Protein AF-A0A6A5GHT1-F1 (afdb_monomer_lite)

Sequence (134 aa):
MAKDISWFAWMVNILMEAKCEMVDTLFMYYLIIYMTQQLFLFIAMALQLIIKKLPGSYSEYAIATHTKYIGAVKLVLGIIGVICFLNNLINAVTLTVFLGIDIFLVPVVIQVTEIRADPNVIKPVKFQKTPEKS

Structure (mmCIF, N/CA/C/O backbone):
data_AF-A0A6A5GHT1-F1
#
_entry.id   AF-A0A6A5GHT1-F1
#
loop_
_atom_site.group_PDB
_atom_site.id
_atom_site.type_symbol
_atom_site.label_atom_id
_atom_site.label_alt_id
_atom_site.label_comp_id
_atom_site.label_asym_id
_atom_site.label_entity_id
_atom_site.label_seq_id
_atom_site.pdbx_PDB_ins_code
_atom_site.Cartn_x
_atom_site.Cartn_y
_atom_site.Cartn_z
_atom_site.occupancy
_atom_site.B_iso_or_equiv
_atom_site.auth_seq_id
_atom_site.auth_comp_id
_atom_site.auth_asym_id
_atom_site.auth_atom_id
_atom_site.pdbx_PDB_model_num
ATOM 1 N N . MET A 1 1 ? 23.756 0.568 -46.667 1.00 59.94 1 MET A N 1
ATOM 2 C CA . MET A 1 1 ? 22.784 -0.445 -46.197 1.00 59.94 1 MET A CA 1
ATOM 3 C C . MET A 1 1 ? 23.078 -0.937 -44.781 1.00 59.94 1 MET A C 1
ATOM 5 O O . MET A 1 1 ? 22.343 -0.542 -43.892 1.00 59.94 1 MET A O 1
ATOM 9 N N . ALA A 1 2 ? 24.131 -1.722 -44.505 1.00 68.00 2 ALA A N 1
ATOM 10 C CA . ALA A 1 2 ? 24.384 -2.227 -43.138 1.00 68.00 2 ALA A CA 1
ATOM 11 C C . ALA A 1 2 ? 24.648 -1.117 -42.093 1.00 68.00 2 ALA A C 1
ATOM 13 O O . ALA A 1 2 ? 24.155 -1.180 -40.970 1.00 68.00 2 ALA A O 1
ATOM 14 N N . LYS A 1 3 ? 25.374 -0.062 -42.488 1.00 73.19 3 LYS A N 1
ATOM 15 C CA . LYS A 1 3 ? 25.660 1.107 -41.640 1.00 73.19 3 LYS A CA 1
ATOM 16 C C . LYS A 1 3 ? 24.397 1.908 -41.286 1.00 73.19 3 LYS A C 1
ATOM 18 O O . LYS A 1 3 ? 24.260 2.356 -40.154 1.00 73.19 3 LYS A O 1
ATOM 23 N N . ASP A 1 4 ? 23.462 2.025 -42.226 1.00 72.31 4 ASP A N 1
ATOM 24 C CA . ASP A 1 4 ? 22.207 2.770 -42.044 1.00 72.31 4 ASP A CA 1
ATOM 25 C C . ASP A 1 4 ? 21.233 2.011 -41.130 1.00 72.31 4 ASP A C 1
ATOM 27 O O . ASP A 1 4 ? 20.607 2.599 -40.251 1.00 72.31 4 ASP A O 1
ATOM 31 N N . ILE A 1 5 ? 21.179 0.681 -41.271 1.00 78.94 5 ILE A N 1
ATOM 32 C CA . ILE A 1 5 ? 20.404 -0.211 -40.395 1.00 78.94 5 ILE A CA 1
ATOM 33 C C . ILE A 1 5 ? 20.958 -0.180 -38.964 1.00 78.94 5 ILE A C 1
ATOM 35 O O . ILE A 1 5 ? 20.190 -0.111 -38.007 1.00 78.94 5 ILE A O 1
ATOM 39 N N . SER A 1 6 ? 22.286 -0.169 -38.807 1.00 79.25 6 SER A N 1
ATOM 40 C CA . SER A 1 6 ? 22.930 -0.073 -37.492 1.00 79.25 6 SER A CA 1
ATOM 41 C C . SER A 1 6 ? 22.643 1.258 -36.794 1.00 79.25 6 SER A C 1
ATOM 43 O O . SER A 1 6 ? 22.442 1.276 -35.582 1.00 79.25 6 SER A O 1
ATOM 45 N N . TRP A 1 7 ? 22.608 2.367 -37.538 1.00 78.75 7 TRP A N 1
ATOM 46 C CA . TRP A 1 7 ? 22.284 3.682 -36.982 1.00 78.75 7 TRP A CA 1
ATOM 47 C C . TRP A 1 7 ? 20.821 3.765 -36.540 1.00 78.75 7 TRP A C 1
ATOM 49 O O . TRP A 1 7 ? 20.519 4.256 -35.454 1.00 78.75 7 TRP A O 1
ATOM 59 N N . PHE A 1 8 ? 19.914 3.218 -37.351 1.00 76.12 8 PHE A N 1
ATOM 60 C CA . PHE A 1 8 ? 18.498 3.147 -37.011 1.00 76.12 8 PHE A CA 1
ATOM 61 C C . PHE A 1 8 ? 18.251 2.284 -35.765 1.00 76.12 8 PHE A C 1
ATOM 63 O O . PHE A 1 8 ? 17.523 2.699 -34.867 1.00 76.12 8 PHE A O 1
ATOM 70 N N . ALA A 1 9 ? 18.911 1.126 -35.660 1.00 78.62 9 ALA A N 1
ATOM 71 C CA . ALA A 1 9 ? 18.834 0.273 -34.476 1.00 78.62 9 ALA A CA 1
ATOM 72 C C . ALA A 1 9 ? 19.340 0.986 -33.209 1.00 78.62 9 ALA A C 1
ATOM 74 O O . ALA A 1 9 ? 18.706 0.894 -32.161 1.00 78.62 9 ALA A O 1
ATOM 75 N N . TRP A 1 10 ? 20.435 1.746 -33.311 1.00 85.00 10 TRP A N 1
ATOM 76 C CA . TRP A 1 10 ? 20.978 2.517 -32.190 1.00 85.00 10 TRP A CA 1
ATOM 77 C C . TRP A 1 10 ? 20.023 3.631 -31.734 1.00 85.00 10 TRP A C 1
ATOM 79 O O . TRP A 1 10 ? 19.758 3.769 -30.543 1.00 85.00 10 TRP A O 1
ATOM 89 N N . MET A 1 11 ? 19.418 4.358 -32.679 1.00 73.50 11 MET A N 1
ATOM 90 C CA . MET A 1 11 ? 18.406 5.383 -32.391 1.00 73.50 11 MET A CA 1
ATOM 91 C C . MET A 1 11 ? 17.152 4.806 -31.720 1.00 73.50 11 MET A C 1
ATOM 93 O O . MET A 1 11 ? 16.616 5.407 -30.790 1.00 73.50 11 MET A O 1
ATOM 97 N N . VAL A 1 12 ? 16.685 3.634 -32.166 1.00 76.75 12 VAL A N 1
ATOM 98 C CA . VAL A 1 12 ? 15.553 2.935 -31.536 1.00 76.75 12 VAL A CA 1
ATOM 99 C C . VAL A 1 12 ? 15.912 2.482 -30.123 1.00 76.75 12 VAL A C 1
ATOM 101 O O . VAL A 1 12 ? 15.086 2.625 -29.225 1.00 76.75 12 VAL A O 1
ATOM 104 N N . ASN A 1 13 ? 17.134 1.988 -29.909 1.00 79.19 13 ASN A N 1
ATOM 105 C CA . ASN A 1 13 ? 17.588 1.566 -28.588 1.00 79.19 13 ASN A CA 1
ATOM 106 C C . ASN A 1 13 ? 17.625 2.743 -27.602 1.00 79.19 13 ASN A C 1
ATOM 108 O O . ASN A 1 13 ? 17.055 2.631 -26.526 1.00 79.19 13 ASN A O 1
ATOM 112 N N . ILE A 1 14 ? 18.166 3.898 -28.010 1.00 75.12 14 ILE A N 1
ATOM 113 C CA . ILE A 1 14 ? 18.170 5.125 -27.190 1.00 75.12 14 ILE A CA 1
ATOM 114 C C . ILE A 1 14 ? 16.750 5.588 -26.869 1.00 75.12 14 ILE A C 1
ATOM 116 O O . ILE A 1 14 ? 16.460 5.981 -25.742 1.00 75.12 14 ILE A O 1
ATOM 120 N N . LEU A 1 15 ? 15.843 5.546 -27.850 1.00 71.75 15 LEU A N 1
ATOM 121 C CA . LEU A 1 15 ? 14.455 5.948 -27.630 1.00 71.75 15 LEU A CA 1
ATOM 122 C C . LEU A 1 15 ? 13.734 5.002 -26.660 1.00 71.75 15 LEU A C 1
ATOM 124 O O . LEU A 1 15 ? 12.913 5.456 -25.864 1.00 71.75 15 LEU A O 1
ATOM 128 N N . MET A 1 16 ? 14.011 3.699 -26.738 1.00 69.81 16 MET A N 1
ATOM 129 C CA . MET A 1 16 ? 13.462 2.711 -25.809 1.00 69.81 16 MET A CA 1
ATOM 130 C C . MET A 1 16 ? 14.053 2.866 -24.409 1.00 69.81 16 MET A C 1
ATOM 132 O O . MET A 1 16 ? 13.297 2.856 -23.445 1.00 69.81 16 MET A O 1
ATOM 136 N N . GLU A 1 17 ? 15.361 3.081 -24.301 1.00 73.56 17 GLU A N 1
ATOM 137 C CA . GLU A 1 17 ? 16.070 3.300 -23.039 1.00 73.56 17 GLU A CA 1
ATOM 138 C C . GLU A 1 17 ? 15.552 4.562 -22.333 1.00 73.56 17 GLU A C 1
ATOM 140 O O . GLU A 1 17 ? 15.112 4.483 -21.191 1.00 73.56 17 GLU A O 1
ATOM 145 N N . ALA A 1 18 ? 15.414 5.681 -23.053 1.00 66.94 18 ALA A N 1
ATOM 146 C CA . ALA A 1 18 ? 14.848 6.921 -22.514 1.00 66.94 18 ALA A CA 1
ATOM 147 C C . ALA A 1 18 ? 13.374 6.781 -22.078 1.00 66.94 18 ALA A C 1
ATOM 149 O O . ALA A 1 18 ? 12.945 7.373 -21.084 1.00 66.94 18 ALA A O 1
ATOM 150 N N . LYS A 1 19 ? 12.568 5.996 -22.809 1.00 68.19 19 LYS A N 1
ATOM 151 C CA . LYS A 1 19 ? 11.184 5.695 -22.404 1.00 68.19 19 LYS A CA 1
ATOM 152 C C . LYS A 1 19 ? 11.140 4.809 -21.163 1.00 68.19 19 LYS A C 1
ATOM 154 O O . LYS A 1 19 ? 10.312 5.062 -20.292 1.00 68.19 19 LYS A O 1
ATOM 159 N N . CYS A 1 20 ? 12.012 3.806 -21.079 1.00 69.19 20 CYS A N 1
ATOM 160 C CA . CYS A 1 20 ? 12.160 2.966 -19.894 1.00 69.19 20 CYS A CA 1
ATOM 161 C C . CYS A 1 20 ? 12.559 3.803 -18.678 1.00 69.19 20 CYS A C 1
ATOM 163 O O . CYS A 1 20 ? 11.882 3.719 -17.661 1.00 69.19 20 CYS A O 1
ATOM 165 N N . GLU A 1 21 ? 13.545 4.692 -18.805 1.00 73.56 21 GLU A N 1
ATOM 166 C CA . GLU A 1 21 ? 13.959 5.585 -17.718 1.00 73.56 21 GLU A CA 1
ATOM 167 C C . GLU A 1 21 ? 12.824 6.502 -17.242 1.00 73.56 21 GLU A C 1
ATOM 169 O O . GLU A 1 21 ? 12.636 6.684 -16.037 1.00 73.56 21 GLU A O 1
ATOM 174 N N . MET A 1 22 ? 12.019 7.061 -18.156 1.00 73.19 22 MET A N 1
ATOM 175 C CA . MET A 1 22 ? 10.845 7.856 -17.772 1.00 73.19 22 MET A CA 1
ATOM 176 C C . MET A 1 22 ? 9.796 7.024 -17.028 1.00 73.19 22 MET A C 1
ATOM 178 O O . MET A 1 22 ? 9.229 7.498 -16.042 1.00 73.19 22 MET A O 1
ATOM 182 N N . VAL A 1 23 ? 9.524 5.800 -17.489 1.00 75.38 23 VAL A N 1
ATOM 183 C CA . VAL A 1 23 ? 8.567 4.889 -16.843 1.00 75.38 23 VAL A CA 1
ATOM 184 C C . VAL A 1 23 ? 9.067 4.480 -15.460 1.00 75.38 23 VAL A C 1
ATOM 186 O O . VAL A 1 23 ? 8.297 4.549 -14.503 1.00 75.38 23 VAL A O 1
ATOM 189 N N . ASP A 1 24 ? 10.348 4.147 -15.330 1.00 74.94 24 ASP A N 1
ATOM 190 C CA . ASP A 1 24 ? 10.972 3.806 -14.052 1.00 74.94 24 ASP A CA 1
ATOM 191 C C . ASP A 1 24 ? 10.950 4.995 -13.091 1.00 74.94 24 ASP A C 1
ATOM 193 O O . ASP A 1 24 ? 10.611 4.851 -11.918 1.00 74.94 24 ASP A O 1
ATOM 197 N N . THR A 1 25 ? 11.209 6.203 -13.592 1.00 77.06 25 THR A N 1
ATOM 198 C CA . THR A 1 25 ? 11.127 7.431 -12.793 1.00 77.06 25 THR A CA 1
ATOM 199 C C . THR A 1 25 ? 9.706 7.667 -12.275 1.00 77.06 25 THR A C 1
ATOM 201 O O . THR A 1 25 ? 9.509 7.924 -11.086 1.00 77.06 25 THR A O 1
ATOM 204 N N . LEU A 1 26 ? 8.691 7.539 -13.137 1.00 77.31 26 LEU A N 1
ATOM 205 C CA . LEU A 1 26 ? 7.283 7.649 -12.741 1.00 77.31 26 LEU A CA 1
ATOM 206 C C . LEU A 1 26 ? 6.889 6.571 -11.724 1.00 77.31 26 LEU A C 1
ATOM 208 O O . LEU A 1 26 ? 6.186 6.864 -10.755 1.00 77.31 26 LEU A O 1
ATOM 212 N N . PHE A 1 27 ? 7.366 5.343 -11.918 1.00 74.88 27 PHE A N 1
ATOM 213 C CA . PHE A 1 27 ? 7.135 4.234 -11.002 1.00 74.88 27 PHE A CA 1
ATOM 214 C C . PHE A 1 27 ? 7.759 4.494 -9.624 1.00 74.88 27 PHE A C 1
ATOM 216 O O . PHE A 1 27 ? 7.105 4.284 -8.602 1.00 74.88 27 PHE A O 1
ATOM 223 N N . MET A 1 28 ? 8.975 5.043 -9.576 1.00 75.62 28 MET A N 1
ATOM 224 C CA . MET A 1 28 ? 9.638 5.432 -8.329 1.00 75.62 28 MET A CA 1
ATOM 225 C C . MET A 1 28 ? 8.878 6.543 -7.595 1.00 75.62 28 MET A C 1
ATOM 227 O O . MET A 1 28 ? 8.667 6.439 -6.387 1.00 75.62 28 MET A O 1
ATOM 231 N N . TYR A 1 29 ? 8.394 7.570 -8.303 1.00 80.25 29 TYR A N 1
ATOM 232 C CA . TYR A 1 29 ? 7.544 8.600 -7.693 1.00 80.25 29 TYR A CA 1
ATOM 233 C C . TYR A 1 29 ? 6.252 8.017 -7.121 1.00 80.25 29 TYR A C 1
ATOM 235 O O . TYR A 1 29 ? 5.875 8.344 -5.993 1.00 80.25 29 TYR A O 1
ATOM 243 N N . TYR A 1 30 ? 5.592 7.131 -7.870 1.00 79.56 30 TYR A N 1
ATOM 244 C CA . TYR A 1 30 ? 4.392 6.446 -7.402 1.00 79.56 30 TYR A CA 1
ATOM 245 C C . TYR A 1 30 ? 4.668 5.636 -6.130 1.00 79.56 30 TYR A C 1
ATOM 247 O O . TYR A 1 30 ? 3.930 5.768 -5.155 1.00 79.56 30 TYR A O 1
ATOM 255 N N . LEU A 1 31 ? 5.761 4.866 -6.100 1.00 77.88 31 LEU A N 1
ATOM 256 C CA . LEU A 1 31 ? 6.173 4.106 -4.921 1.00 77.88 31 LEU A CA 1
ATOM 257 C C . LEU A 1 31 ? 6.429 5.006 -3.710 1.00 77.88 31 LEU A C 1
ATOM 259 O O . LEU A 1 31 ? 5.973 4.690 -2.615 1.00 77.88 31 LEU A O 1
ATOM 263 N N . ILE A 1 32 ? 7.110 6.141 -3.881 1.00 79.88 32 ILE A N 1
ATOM 264 C CA . ILE A 1 32 ? 7.371 7.083 -2.781 1.00 79.88 32 ILE A CA 1
ATOM 265 C C . ILE A 1 32 ? 6.058 7.637 -2.214 1.00 79.88 32 ILE A C 1
ATOM 267 O O . ILE A 1 32 ? 5.861 7.647 -0.994 1.00 79.88 32 ILE A O 1
ATOM 271 N N . ILE A 1 33 ? 5.143 8.073 -3.085 1.00 84.62 33 ILE A N 1
ATOM 272 C CA . ILE A 1 33 ? 3.825 8.583 -2.681 1.00 84.62 33 ILE A CA 1
ATOM 273 C C . ILE A 1 33 ? 3.046 7.495 -1.939 1.00 84.62 33 ILE A C 1
ATOM 275 O O . ILE A 1 33 ? 2.523 7.745 -0.852 1.00 84.62 33 ILE A O 1
ATOM 279 N N . TYR A 1 34 ? 3.017 6.285 -2.491 1.00 82.19 34 TYR A N 1
ATOM 280 C CA . TYR A 1 34 ? 2.356 5.129 -1.903 1.00 82.19 34 TYR A CA 1
ATOM 281 C C . TYR A 1 34 ? 2.898 4.811 -0.498 1.00 82.19 34 TYR A C 1
ATOM 283 O O . TYR A 1 34 ? 2.130 4.748 0.464 1.00 82.19 34 TYR A O 1
ATOM 291 N N . MET A 1 35 ? 4.222 4.714 -0.340 1.00 79.19 35 MET A N 1
ATOM 292 C CA . MET A 1 35 ? 4.861 4.449 0.956 1.00 79.19 35 MET A CA 1
ATOM 293 C C . MET A 1 35 ? 4.560 5.555 1.978 1.00 79.19 35 MET A C 1
ATOM 295 O O . MET A 1 35 ? 4.291 5.272 3.146 1.00 79.19 35 MET A O 1
ATOM 299 N N . THR A 1 36 ? 4.536 6.815 1.537 1.00 83.44 36 THR A N 1
ATOM 300 C CA . THR A 1 36 ? 4.201 7.965 2.393 1.00 83.44 36 THR A CA 1
ATOM 301 C C . THR A 1 36 ? 2.748 7.910 2.870 1.00 83.44 36 THR A C 1
ATOM 303 O O . THR A 1 36 ? 2.468 8.121 4.052 1.00 83.44 36 THR A O 1
ATOM 306 N N . GLN A 1 37 ? 1.812 7.579 1.976 1.00 84.19 37 GLN A N 1
ATOM 307 C CA . GLN A 1 37 ? 0.399 7.409 2.326 1.00 84.19 37 GLN A CA 1
ATOM 308 C C . GLN A 1 37 ? 0.197 6.251 3.306 1.00 84.19 37 GLN A C 1
ATOM 310 O O . GLN A 1 37 ? -0.573 6.370 4.262 1.00 84.19 37 GLN A O 1
ATOM 315 N N . GLN A 1 38 ? 0.915 5.147 3.105 1.00 82.25 38 GLN A N 1
ATOM 316 C CA . GLN A 1 38 ? 0.827 3.982 3.974 1.00 82.25 38 GLN A CA 1
ATOM 317 C C . GLN A 1 38 ? 1.373 4.279 5.380 1.00 82.25 38 GLN A C 1
ATOM 319 O O . GLN A 1 38 ? 0.751 3.895 6.371 1.00 82.25 38 GLN A O 1
ATOM 324 N N . LEU A 1 39 ? 2.455 5.058 5.485 1.00 83.81 39 LEU A N 1
ATOM 325 C CA . LEU A 1 39 ? 2.962 5.556 6.765 1.00 83.81 39 LEU A CA 1
ATOM 326 C C . LEU A 1 39 ? 1.921 6.421 7.493 1.00 83.81 39 LEU A C 1
ATOM 328 O O . LEU A 1 39 ? 1.666 6.208 8.679 1.00 83.81 39 LEU A O 1
ATOM 332 N N . PHE A 1 40 ? 1.284 7.365 6.792 1.00 86.00 40 PHE A N 1
ATOM 333 C CA . PHE A 1 40 ? 0.262 8.233 7.385 1.00 86.00 40 PHE A CA 1
ATOM 334 C C . PHE A 1 40 ? -0.935 7.434 7.916 1.00 86.00 40 PHE A C 1
ATOM 336 O O . PHE A 1 40 ? -1.455 7.721 8.995 1.00 86.00 40 PHE A O 1
ATOM 343 N N . LEU A 1 41 ? -1.335 6.384 7.198 1.00 86.00 41 LEU A N 1
ATOM 344 C CA . LEU A 1 41 ? -2.415 5.492 7.606 1.00 86.00 41 LEU A CA 1
ATOM 345 C C . LEU A 1 41 ? -2.082 4.739 8.903 1.00 86.00 41 LEU A C 1
ATOM 347 O O . LEU A 1 41 ? -2.932 4.649 9.790 1.00 86.00 41 LEU A O 1
ATOM 351 N N . PHE A 1 42 ? -0.850 4.252 9.061 1.00 85.69 42 PHE A N 1
ATOM 352 C CA . PHE A 1 42 ? -0.421 3.603 10.304 1.00 85.69 42 PHE A CA 1
ATOM 353 C C . PHE A 1 42 ? -0.316 4.580 11.475 1.00 85.69 42 PHE A C 1
ATOM 355 O O . PHE A 1 42 ? -0.703 4.236 12.592 1.00 85.69 42 PHE A O 1
ATOM 362 N N . ILE A 1 43 ? 0.127 5.815 11.225 1.00 85.38 43 ILE A N 1
ATOM 363 C CA . ILE A 1 43 ? 0.109 6.879 12.236 1.00 85.38 43 ILE A CA 1
ATOM 364 C C . ILE A 1 43 ? -1.335 7.156 12.676 1.00 85.38 43 ILE A C 1
ATOM 366 O O . ILE A 1 43 ? -1.619 7.173 13.873 1.00 85.38 43 ILE A O 1
ATOM 370 N N . ALA A 1 44 ? -2.269 7.303 11.731 1.00 84.38 44 ALA A N 1
ATOM 371 C CA . ALA A 1 44 ? -3.684 7.511 12.031 1.00 84.38 44 ALA A CA 1
ATOM 372 C C . ALA A 1 44 ? -4.277 6.344 12.836 1.00 84.38 44 ALA A C 1
ATOM 374 O O . ALA A 1 44 ? -4.974 6.562 13.828 1.00 84.38 44 ALA A O 1
ATOM 375 N N . MET A 1 45 ? -3.951 5.106 12.463 1.00 85.38 45 MET A N 1
ATOM 376 C CA . MET A 1 45 ? -4.355 3.906 13.192 1.00 85.38 45 MET A CA 1
ATOM 377 C C . MET A 1 45 ? -3.826 3.906 14.636 1.00 85.38 45 MET A C 1
ATOM 379 O O . MET A 1 45 ? -4.592 3.658 15.567 1.00 85.38 45 MET A O 1
ATOM 383 N N . ALA A 1 46 ? -2.544 4.222 14.842 1.00 81.75 46 ALA A N 1
ATOM 384 C CA . ALA A 1 46 ? -1.935 4.297 16.168 1.00 81.75 46 ALA A CA 1
ATOM 385 C C . ALA A 1 46 ? -2.583 5.392 17.032 1.00 81.75 46 ALA A C 1
ATOM 387 O O . ALA A 1 46 ? -2.946 5.146 18.183 1.00 81.75 46 ALA A O 1
ATOM 388 N N . LEU A 1 47 ? -2.820 6.577 16.461 1.00 82.06 47 LEU A N 1
ATOM 389 C CA . LEU A 1 47 ? -3.515 7.675 17.138 1.00 82.06 47 LEU A CA 1
ATOM 390 C C . LEU A 1 47 ? -4.939 7.279 17.558 1.00 82.06 47 LEU A C 1
AT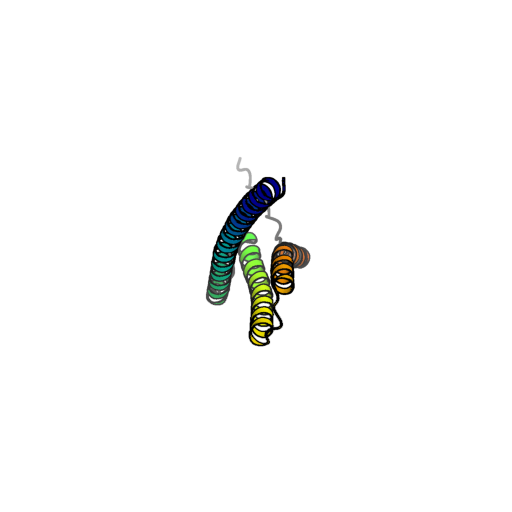OM 392 O O . LEU A 1 47 ? -5.355 7.555 18.683 1.00 82.06 47 LEU A O 1
ATOM 396 N N . GLN A 1 48 ? -5.673 6.566 16.702 1.00 80.75 48 GLN A N 1
ATOM 397 C CA . GLN A 1 48 ? -7.014 6.063 17.015 1.00 80.75 48 GLN A CA 1
ATOM 398 C C . GLN A 1 48 ? -7.036 4.913 18.042 1.00 80.75 48 GLN A C 1
ATOM 400 O O . GLN A 1 48 ? -8.091 4.614 18.610 1.00 80.75 48 GLN A O 1
ATOM 405 N N . LEU A 1 49 ? -5.913 4.228 18.282 1.00 73.56 49 LEU A N 1
ATOM 406 C CA . LEU A 1 49 ? -5.776 3.275 19.393 1.00 73.56 49 LEU A CA 1
ATOM 407 C C . LEU A 1 49 ? -5.544 3.996 20.727 1.00 73.5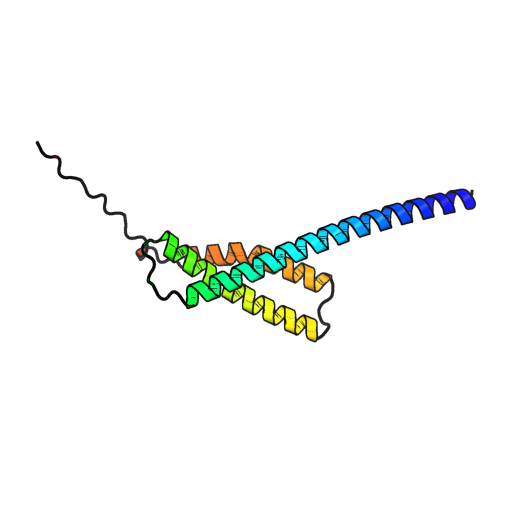6 49 LEU A C 1
ATOM 409 O O . LEU A 1 49 ? -6.037 3.543 21.760 1.00 73.56 49 LEU A O 1
ATOM 413 N N . ILE A 1 50 ? -4.837 5.127 20.698 1.00 75.56 50 ILE A N 1
ATOM 414 C CA . ILE A 1 50 ? -4.540 5.950 21.878 1.00 75.56 50 ILE A CA 1
ATOM 415 C C . ILE A 1 50 ? -5.788 6.721 22.333 1.00 75.56 50 ILE A C 1
ATOM 417 O O . ILE A 1 50 ? -6.085 6.792 23.528 1.00 75.56 50 ILE A O 1
ATOM 421 N N . ILE A 1 51 ? -6.561 7.267 21.392 1.00 69.69 51 ILE A N 1
ATOM 422 C CA . ILE A 1 51 ? -7.796 7.995 21.692 1.00 69.69 51 ILE A CA 1
ATOM 423 C C . ILE A 1 51 ? -8.910 6.980 22.009 1.00 69.69 51 ILE A C 1
ATOM 425 O O . ILE A 1 51 ? -9.641 6.527 21.136 1.00 69.69 51 ILE A O 1
ATOM 429 N N . LYS A 1 52 ? -9.069 6.630 23.293 1.00 58.31 52 LYS A N 1
ATOM 430 C CA . LYS A 1 52 ? -10.157 5.764 23.805 1.00 58.31 52 LYS A CA 1
ATOM 431 C C . LYS A 1 52 ? -11.537 6.443 23.855 1.00 58.31 52 LYS A C 1
ATOM 433 O O . LYS A 1 52 ? -12.488 5.863 24.376 1.00 58.31 52 LYS A O 1
ATOM 438 N N . LYS A 1 53 ? -11.656 7.689 23.388 1.00 57.22 53 LYS A N 1
ATOM 439 C CA . LYS A 1 53 ? -12.891 8.472 23.506 1.00 57.22 53 LYS A CA 1
ATOM 440 C C . LYS A 1 53 ? -13.939 7.930 22.530 1.00 57.22 53 LYS A C 1
ATOM 442 O O . LYS A 1 53 ? -13.657 7.796 21.343 1.00 57.22 53 LYS A O 1
ATOM 447 N N . LEU A 1 54 ? -15.129 7.609 23.043 1.00 56.16 54 LEU A N 1
ATOM 448 C CA . LEU A 1 54 ? -16.238 7.125 22.223 1.00 56.16 54 LEU A CA 1
ATOM 449 C C . LEU A 1 54 ? -16.678 8.259 21.268 1.00 56.16 54 LEU A C 1
ATOM 451 O O . LEU A 1 54 ? -16.922 9.368 21.752 1.00 56.16 54 LEU A O 1
ATOM 455 N N . PRO A 1 55 ? -16.725 8.023 19.946 1.00 61.06 55 PRO A N 1
ATOM 456 C CA . PRO A 1 55 ? -17.054 9.047 18.953 1.00 61.06 55 PRO A CA 1
ATOM 457 C C . PRO A 1 55 ? -18.470 9.592 19.161 1.00 61.06 55 PRO A C 1
ATOM 459 O O . PRO A 1 55 ? -19.383 8.852 19.533 1.00 61.06 55 PRO A O 1
ATOM 462 N N . GLY A 1 56 ? -18.641 10.900 18.951 1.00 61.78 56 GLY A N 1
ATOM 463 C CA . GLY A 1 56 ? -19.893 11.605 19.237 1.00 61.78 56 GLY A CA 1
ATOM 464 C C . GLY A 1 56 ? -20.943 11.451 18.136 1.00 61.78 56 GLY A C 1
ATOM 465 O O . GLY A 1 56 ? -22.128 11.666 18.385 1.00 61.78 56 GLY A O 1
ATOM 466 N N . SER A 1 57 ? -20.521 11.057 16.931 1.00 70.12 57 SER A N 1
ATOM 467 C CA . SER A 1 57 ? -21.377 10.880 15.755 1.00 70.12 57 SER A CA 1
ATOM 468 C C . SER A 1 57 ? -21.099 9.565 15.016 1.00 70.12 57 SER A C 1
ATOM 470 O O . SER A 1 57 ? -20.024 8.973 15.129 1.00 70.12 57 SER A O 1
ATOM 472 N N . TYR A 1 58 ? -22.083 9.101 14.238 1.00 69.69 58 TYR A N 1
ATOM 473 C CA . TYR A 1 58 ? -21.977 7.874 13.438 1.00 69.69 58 TYR A CA 1
ATOM 474 C C . TYR A 1 58 ? -20.830 7.929 12.419 1.00 69.69 58 TYR A C 1
ATOM 476 O O . TYR A 1 58 ? -20.118 6.946 12.243 1.00 69.69 58 TYR A O 1
ATOM 484 N N . SER A 1 59 ? -20.608 9.083 11.784 1.00 68.38 59 SER A N 1
ATOM 485 C CA . SER A 1 59 ? -19.532 9.263 10.805 1.00 68.38 59 SER A CA 1
ATOM 486 C C . SER A 1 59 ? -18.148 9.135 11.443 1.00 68.38 59 SER A C 1
ATOM 488 O O . SER A 1 59 ? -17.286 8.456 10.896 1.00 68.38 59 SER A O 1
ATOM 490 N N . GLU A 1 60 ? -17.936 9.715 12.625 1.00 69.69 60 GLU A N 1
ATOM 491 C CA . GLU A 1 60 ? -16.682 9.567 13.375 1.00 69.69 60 GLU A CA 1
ATOM 492 C C . GLU A 1 60 ? -16.439 8.116 13.802 1.00 69.69 60 GLU A C 1
ATOM 494 O O . GLU A 1 60 ? -15.308 7.630 13.743 1.00 69.69 60 GLU A O 1
ATOM 499 N N . TYR A 1 61 ? -17.502 7.405 14.194 1.00 71.94 61 TYR A N 1
ATOM 500 C CA . TYR A 1 61 ? -17.428 5.983 14.518 1.00 71.94 61 TYR A CA 1
ATOM 501 C C . TYR A 1 61 ? -17.067 5.131 13.304 1.00 71.94 61 TYR A C 1
ATOM 503 O O . TYR A 1 61 ? -16.171 4.288 13.397 1.00 71.94 61 TYR A O 1
ATOM 511 N N . ALA A 1 62 ? -17.722 5.371 12.169 1.00 71.06 62 ALA A N 1
ATOM 512 C CA . ALA A 1 62 ? -17.436 4.682 10.921 1.00 71.06 62 ALA A CA 1
ATOM 513 C C . ALA A 1 62 ? -15.980 4.924 10.506 1.00 71.06 62 ALA A C 1
ATOM 515 O O . ALA A 1 62 ? -15.232 3.966 10.341 1.00 71.06 62 ALA A O 1
ATOM 516 N N . ILE A 1 63 ? -15.525 6.181 10.459 1.00 75.88 63 ILE A N 1
ATOM 517 C CA . ILE A 1 63 ? -14.146 6.535 10.085 1.00 75.88 63 ILE A CA 1
ATOM 518 C C . ILE A 1 63 ? -13.125 5.860 11.009 1.00 75.88 63 ILE A C 1
ATOM 520 O O . ILE A 1 63 ? -12.187 5.232 10.523 1.00 75.88 63 ILE A O 1
ATOM 524 N N . ALA A 1 64 ? -13.311 5.922 12.331 1.00 74.69 64 ALA A N 1
ATOM 525 C CA . ALA A 1 64 ? -12.400 5.275 13.277 1.00 74.69 64 ALA A CA 1
ATOM 526 C C . ALA A 1 64 ? -12.371 3.744 13.116 1.00 74.69 64 ALA A C 1
ATOM 528 O O . ALA A 1 64 ? -11.331 3.102 13.269 1.00 74.69 64 ALA A O 1
ATOM 529 N N . THR A 1 65 ? -13.515 3.148 12.790 1.00 74.88 65 THR A N 1
ATOM 530 C CA . THR A 1 65 ? -13.636 1.706 12.573 1.00 74.88 65 THR A CA 1
ATOM 531 C C . THR A 1 65 ? -12.968 1.302 11.258 1.00 74.88 65 THR A C 1
ATOM 533 O O . THR A 1 65 ? -12.112 0.416 11.258 1.00 74.88 65 THR A O 1
ATOM 536 N N . HIS A 1 66 ? -13.268 1.990 10.155 1.00 79.69 66 HIS A N 1
ATOM 537 C CA . HIS A 1 66 ? -12.657 1.754 8.848 1.00 79.69 66 HIS A CA 1
ATOM 538 C C . HIS A 1 66 ? -11.138 1.934 8.897 1.00 79.69 66 HIS A C 1
ATOM 540 O O . HIS A 1 66 ? -10.415 1.041 8.465 1.00 79.69 66 HIS A O 1
ATOM 546 N N . THR A 1 67 ? -10.625 3.026 9.473 1.00 80.38 67 THR A N 1
ATOM 547 C CA . THR A 1 67 ? -9.176 3.254 9.586 1.00 80.38 67 THR A CA 1
ATOM 548 C C . THR A 1 67 ? -8.487 2.148 10.393 1.00 80.38 67 THR A C 1
ATOM 550 O O . THR A 1 67 ? -7.420 1.688 9.987 1.00 80.38 67 THR A O 1
ATOM 553 N N . LYS A 1 68 ? -9.096 1.657 11.485 1.00 80.06 68 LYS A N 1
ATOM 554 C CA . LYS A 1 68 ? -8.559 0.514 12.244 1.00 80.06 68 LYS A CA 1
ATOM 555 C C . LYS A 1 68 ? -8.536 -0.771 11.426 1.00 80.06 68 LYS A C 1
ATOM 557 O O . LYS A 1 68 ? -7.500 -1.425 11.375 1.00 80.06 68 LYS A O 1
ATOM 562 N N . TYR A 1 69 ? -9.639 -1.146 10.781 1.00 79.00 69 TYR A N 1
ATOM 563 C CA . TYR A 1 69 ? -9.680 -2.392 10.010 1.00 79.00 69 TYR A CA 1
ATOM 564 C C . TYR A 1 69 ? -8.779 -2.332 8.772 1.00 79.00 69 TYR A C 1
ATOM 566 O O . TYR A 1 69 ? -7.986 -3.246 8.564 1.00 79.00 69 TYR A O 1
ATOM 574 N N . ILE A 1 70 ? -8.829 -1.246 7.995 1.00 84.12 70 ILE A N 1
ATOM 575 C CA . ILE A 1 70 ? -7.969 -1.059 6.816 1.00 84.12 70 ILE A CA 1
ATOM 576 C C . ILE A 1 70 ? -6.500 -1.078 7.244 1.00 84.12 70 ILE A C 1
ATOM 578 O O . ILE A 1 70 ? -5.701 -1.799 6.650 1.00 84.12 70 ILE A O 1
ATOM 582 N N . GLY A 1 71 ? -6.146 -0.345 8.304 1.00 82.75 71 GLY A N 1
ATOM 583 C CA . GLY A 1 71 ? -4.784 -0.331 8.834 1.00 82.75 71 GLY A CA 1
ATOM 584 C C . GLY A 1 71 ? -4.308 -1.694 9.310 1.00 82.75 71 GLY A C 1
ATOM 585 O O . GLY A 1 71 ? -3.200 -2.091 8.966 1.00 82.75 71 GLY A O 1
ATOM 586 N N . ALA A 1 72 ? -5.148 -2.453 10.016 1.00 83.19 72 ALA A N 1
ATOM 587 C CA . ALA A 1 72 ? -4.791 -3.787 10.488 1.00 83.19 72 ALA A CA 1
ATOM 588 C C . ALA A 1 72 ? -4.511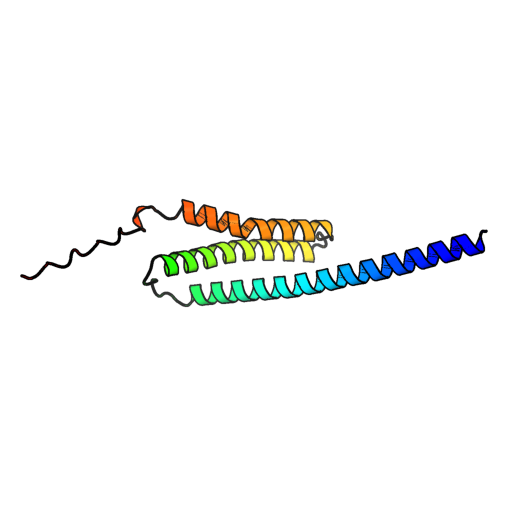 -4.747 9.329 1.00 83.19 72 ALA A C 1
ATOM 590 O O . ALA A 1 72 ? -3.488 -5.432 9.330 1.00 83.19 72 ALA A O 1
ATOM 591 N N . VAL A 1 73 ? -5.383 -4.772 8.317 1.00 84.06 73 VAL A N 1
ATOM 592 C CA . VAL A 1 73 ? -5.205 -5.677 7.177 1.00 84.06 73 VAL A CA 1
ATOM 593 C C . VAL A 1 73 ? -3.985 -5.271 6.346 1.00 84.06 73 VAL A C 1
ATOM 595 O O . VAL A 1 73 ? -3.181 -6.134 5.996 1.00 84.06 73 VAL A O 1
ATOM 598 N N . LYS A 1 74 ? -3.774 -3.967 6.112 1.00 83.50 74 LYS A N 1
ATOM 599 C CA . LYS A 1 74 ? -2.572 -3.464 5.426 1.00 83.50 74 LYS A CA 1
ATOM 600 C C . LYS A 1 74 ? -1.284 -3.750 6.191 1.00 83.50 74 LYS A C 1
ATOM 602 O O . LYS A 1 74 ? -0.255 -3.987 5.567 1.00 83.50 74 LYS A O 1
ATOM 607 N N . LEU A 1 75 ? -1.320 -3.745 7.522 1.00 84.31 75 LEU A N 1
ATOM 608 C CA . LEU A 1 75 ? -0.162 -4.068 8.354 1.00 84.31 75 LEU A CA 1
ATOM 609 C C . LEU A 1 75 ? 0.205 -5.551 8.232 1.00 84.31 75 LEU A C 1
ATOM 611 O O . LEU A 1 75 ? 1.374 -5.870 8.032 1.00 84.31 75 LEU A O 1
ATOM 615 N N . VAL A 1 76 ? -0.782 -6.454 8.274 1.00 84.38 76 VAL A N 1
ATOM 616 C CA . VAL A 1 76 ? -0.559 -7.894 8.049 1.00 84.38 76 VAL A CA 1
ATOM 617 C C . VAL A 1 76 ? 0.002 -8.146 6.650 1.00 84.38 76 VAL A C 1
ATOM 619 O O . VAL A 1 76 ? 0.992 -8.864 6.513 1.00 84.38 76 VAL A O 1
ATOM 622 N N . LEU A 1 77 ? -0.580 -7.515 5.625 1.00 82.25 77 LEU A N 1
ATOM 623 C CA . LEU A 1 77 ? -0.074 -7.601 4.256 1.00 82.25 77 LEU A CA 1
ATOM 624 C C . LEU A 1 77 ? 1.374 -7.089 4.189 1.00 82.25 77 LEU A C 1
ATOM 626 O O . LEU A 1 77 ? 2.244 -7.773 3.666 1.00 82.25 77 LEU A O 1
ATOM 630 N N . GLY A 1 78 ? 1.667 -5.940 4.800 1.00 80.19 78 GLY A N 1
ATOM 631 C CA . GLY A 1 78 ? 3.019 -5.384 4.875 1.00 80.19 78 GLY A CA 1
ATOM 632 C C . GLY A 1 78 ? 4.034 -6.340 5.509 1.00 80.19 78 GLY A C 1
ATOM 633 O O . GLY A 1 78 ? 5.112 -6.530 4.953 1.00 80.19 78 GLY A O 1
ATOM 634 N N . ILE A 1 79 ? 3.686 -7.003 6.618 1.00 83.12 79 ILE A N 1
ATOM 635 C CA . ILE A 1 79 ? 4.558 -7.995 7.273 1.00 83.12 79 ILE A CA 1
ATOM 636 C C . ILE A 1 79 ? 4.832 -9.185 6.347 1.00 83.12 79 ILE A C 1
ATOM 638 O O . ILE A 1 79 ? 5.985 -9.587 6.203 1.00 83.12 79 ILE A O 1
ATOM 642 N N . ILE A 1 80 ? 3.798 -9.728 5.695 1.00 83.56 80 ILE A N 1
ATOM 643 C CA . ILE A 1 80 ? 3.954 -10.825 4.727 1.00 83.56 80 ILE A CA 1
ATOM 644 C C . ILE A 1 80 ? 4.877 -10.385 3.586 1.00 83.56 80 ILE A C 1
ATOM 646 O O . ILE A 1 80 ? 5.798 -11.117 3.228 1.00 83.56 80 ILE A O 1
ATOM 650 N N . GLY A 1 81 ? 4.685 -9.167 3.072 1.00 77.94 81 GLY A N 1
ATOM 651 C CA . GLY A 1 81 ? 5.543 -8.573 2.052 1.00 77.94 81 GLY A CA 1
ATOM 652 C C . GLY A 1 81 ? 7.005 -8.493 2.497 1.00 77.94 81 GLY A C 1
ATOM 653 O O . GLY A 1 81 ? 7.889 -8.947 1.779 1.00 77.94 81 GLY A O 1
ATOM 654 N N . VAL A 1 82 ? 7.284 -8.005 3.707 1.00 79.31 82 VAL A N 1
ATOM 655 C CA . VAL A 1 82 ? 8.659 -7.931 4.236 1.00 79.31 82 VAL A CA 1
ATOM 656 C C . VAL A 1 82 ? 9.280 -9.322 4.397 1.00 79.31 82 VAL A C 1
ATOM 658 O O . VAL A 1 82 ? 10.436 -9.516 4.031 1.00 79.31 82 VAL A O 1
ATOM 661 N N . ILE A 1 83 ? 8.531 -10.315 4.885 1.00 81.38 83 ILE A N 1
ATOM 662 C CA . ILE A 1 83 ? 9.026 -11.696 5.014 1.00 81.38 83 ILE A CA 1
ATOM 663 C C . ILE A 1 83 ? 9.358 -12.283 3.637 1.00 81.38 83 ILE A C 1
ATOM 665 O O . ILE A 1 83 ? 10.416 -12.885 3.454 1.00 81.38 83 ILE A O 1
ATOM 669 N N . CYS A 1 84 ? 8.484 -12.085 2.647 1.00 80.56 84 CYS A N 1
ATOM 670 C CA . CYS A 1 84 ? 8.743 -12.506 1.273 1.00 80.56 84 CYS A CA 1
ATOM 671 C C . CYS A 1 84 ? 9.974 -11.799 0.681 1.00 80.56 84 CYS A C 1
ATOM 673 O O . CYS A 1 84 ? 10.741 -12.442 -0.037 1.00 80.56 84 CYS A O 1
ATOM 675 N N . PHE A 1 85 ? 10.184 -10.514 0.996 1.00 75.31 85 PHE A N 1
ATOM 676 C CA . PHE A 1 85 ? 11.355 -9.748 0.560 1.00 75.31 85 PHE A CA 1
ATOM 677 C C . PHE A 1 85 ? 12.649 -10.330 1.130 1.00 75.31 85 PHE A C 1
ATOM 679 O O . PHE A 1 85 ? 13.572 -10.633 0.381 1.00 75.31 85 PHE A O 1
ATOM 686 N N . LEU A 1 86 ? 12.695 -10.541 2.450 1.00 78.62 86 LEU A N 1
ATOM 687 C CA . LEU A 1 86 ? 13.868 -11.077 3.148 1.00 78.62 86 LEU A CA 1
ATOM 688 C C . LEU A 1 86 ? 14.242 -12.487 2.672 1.00 78.62 86 LEU A C 1
ATOM 690 O O . LEU A 1 86 ? 15.416 -12.846 2.674 1.00 78.62 86 LEU A O 1
ATOM 694 N N . ASN A 1 87 ? 13.258 -13.264 2.219 1.00 80.00 87 ASN A N 1
ATOM 695 C CA . ASN A 1 87 ? 13.461 -14.601 1.667 1.00 80.00 87 ASN A CA 1
ATOM 696 C C . ASN A 1 87 ? 13.797 -14.611 0.160 1.00 80.00 87 ASN A C 1
ATOM 698 O O . ASN A 1 87 ? 13.818 -15.686 -0.435 1.00 80.00 87 ASN A O 1
ATOM 702 N N . ASN A 1 88 ? 14.036 -13.452 -0.476 1.00 74.69 88 ASN A N 1
ATOM 703 C CA . ASN A 1 88 ? 14.261 -13.314 -1.926 1.00 74.69 88 ASN A CA 1
ATOM 704 C C . ASN A 1 88 ? 13.148 -13.937 -2.800 1.00 74.69 88 ASN A C 1
ATOM 706 O O . ASN A 1 88 ? 13.380 -14.336 -3.938 1.00 74.69 88 ASN A O 1
ATOM 710 N N . LEU A 1 89 ? 11.915 -14.005 -2.287 1.00 67.38 89 LEU A N 1
ATOM 711 C CA . LEU A 1 89 ? 10.742 -14.501 -3.024 1.00 67.38 89 LEU A CA 1
ATOM 712 C C . LEU A 1 89 ? 10.039 -13.389 -3.825 1.00 67.38 89 LEU A C 1
ATOM 714 O O . LEU A 1 89 ? 9.048 -13.636 -4.519 1.00 67.38 89 LEU A O 1
ATOM 718 N N . ILE A 1 90 ? 10.523 -12.148 -3.713 1.00 64.50 90 ILE A N 1
ATOM 719 C CA . ILE A 1 90 ? 9.945 -10.985 -4.383 1.00 64.50 90 ILE A CA 1
ATOM 720 C C . ILE A 1 90 ? 10.693 -10.700 -5.678 1.00 64.50 90 ILE A C 1
ATOM 722 O O . ILE A 1 90 ? 11.788 -10.150 -5.673 1.00 64.50 90 ILE A O 1
ATOM 726 N N . ASN A 1 91 ? 10.027 -11.011 -6.788 1.00 66.12 91 ASN A N 1
ATOM 727 C CA . ASN A 1 91 ? 10.353 -10.480 -8.107 1.00 66.12 91 ASN A CA 1
ATOM 728 C C . ASN A 1 91 ? 9.407 -9.317 -8.450 1.00 66.12 91 ASN A C 1
ATOM 730 O O . ASN A 1 91 ? 8.386 -9.115 -7.789 1.00 66.12 91 ASN A O 1
ATOM 734 N N . ALA A 1 92 ? 9.699 -8.586 -9.531 1.00 63.03 92 ALA A N 1
ATOM 735 C CA . ALA A 1 92 ? 8.856 -7.488 -10.026 1.00 63.03 92 ALA A CA 1
ATOM 736 C C . ALA A 1 92 ? 7.372 -7.888 -10.209 1.00 63.03 92 ALA A C 1
ATOM 738 O O . ALA A 1 92 ? 6.467 -7.096 -9.944 1.00 63.03 92 ALA A O 1
ATOM 739 N N . VAL A 1 93 ? 7.114 -9.148 -10.585 1.00 63.44 93 VAL A N 1
ATOM 740 C CA . VAL A 1 93 ? 5.761 -9.725 -10.700 1.00 63.44 93 VAL A CA 1
ATOM 741 C C . VAL A 1 93 ? 5.084 -9.877 -9.331 1.00 63.44 93 VAL A C 1
ATOM 743 O O . VAL A 1 93 ? 3.913 -9.552 -9.170 1.00 63.44 93 VAL A O 1
ATOM 746 N N . THR A 1 94 ? 5.818 -10.317 -8.309 1.00 68.56 94 THR A N 1
ATOM 747 C CA . THR A 1 94 ? 5.291 -10.447 -6.943 1.00 68.56 94 THR A CA 1
ATOM 748 C C . THR A 1 94 ? 4.925 -9.078 -6.368 1.00 68.56 94 THR A C 1
ATOM 750 O O . THR A 1 94 ? 3.886 -8.934 -5.730 1.00 68.56 94 THR A O 1
ATOM 753 N N . LEU A 1 95 ? 5.747 -8.058 -6.636 1.00 69.31 95 LEU A N 1
ATOM 754 C CA . LEU A 1 95 ? 5.547 -6.694 -6.144 1.00 69.31 95 LEU A CA 1
ATOM 755 C C . LEU A 1 95 ? 4.334 -6.012 -6.800 1.00 69.31 95 LEU A C 1
ATOM 757 O O . LEU A 1 95 ? 3.546 -5.356 -6.120 1.00 69.31 95 LEU A O 1
ATOM 761 N N . THR A 1 96 ? 4.131 -6.232 -8.101 1.00 69.19 96 THR A N 1
ATOM 762 C CA . THR A 1 96 ? 2.945 -5.744 -8.829 1.00 69.19 96 THR A CA 1
ATOM 763 C C . THR A 1 96 ? 1.657 -6.434 -8.379 1.00 69.19 96 THR A C 1
ATOM 765 O O . THR A 1 96 ? 0.643 -5.759 -8.204 1.00 69.19 96 THR A O 1
ATOM 768 N N . VAL A 1 97 ? 1.688 -7.742 -8.102 1.00 75.38 97 VAL A N 1
ATOM 769 C CA . VAL A 1 97 ? 0.545 -8.455 -7.500 1.00 75.38 97 VAL A CA 1
ATOM 770 C C . VAL A 1 97 ? 0.227 -7.907 -6.108 1.00 75.38 97 VAL A C 1
ATOM 772 O O . VAL A 1 97 ? -0.940 -7.687 -5.792 1.00 75.38 97 VAL A O 1
ATOM 775 N N . PHE A 1 98 ? 1.248 -7.631 -5.295 1.00 73.19 98 PHE A N 1
ATOM 776 C CA . PHE A 1 98 ? 1.069 -7.076 -3.952 1.00 73.19 98 PHE A CA 1
ATOM 777 C C . PHE A 1 98 ? 0.408 -5.694 -3.974 1.00 73.19 98 PHE A C 1
ATOM 779 O O . PHE A 1 98 ? -0.552 -5.458 -3.241 1.00 73.19 98 PHE A O 1
ATOM 786 N N . LEU A 1 99 ? 0.877 -4.809 -4.860 1.00 73.31 99 LEU A N 1
ATOM 787 C CA . LEU A 1 99 ? 0.267 -3.498 -5.097 1.00 73.31 99 LEU A CA 1
ATOM 788 C C . LEU A 1 99 ? -1.180 -3.630 -5.584 1.00 73.31 99 LEU A C 1
ATOM 790 O O . LEU A 1 99 ? -2.057 -2.914 -5.111 1.00 73.31 99 LEU A O 1
ATOM 794 N N . GLY A 1 100 ? -1.447 -4.578 -6.486 1.00 77.44 100 GLY A N 1
ATOM 795 C CA . GLY A 1 100 ? -2.800 -4.864 -6.957 1.00 77.44 100 GLY A CA 1
ATOM 796 C C . GLY A 1 100 ? -3.737 -5.263 -5.817 1.00 77.44 100 GLY A C 1
ATOM 797 O O . GLY A 1 100 ? -4.811 -4.681 -5.673 1.00 77.44 100 GLY A O 1
ATOM 798 N N . ILE A 1 101 ? -3.319 -6.208 -4.969 1.00 80.56 101 ILE A N 1
ATOM 799 C CA . ILE A 1 101 ? -4.099 -6.638 -3.799 1.00 80.56 101 ILE A CA 1
ATOM 800 C C . ILE A 1 101 ? -4.390 -5.445 -2.885 1.00 80.56 101 ILE A C 1
ATOM 802 O O . ILE A 1 101 ? -5.534 -5.274 -2.469 1.00 80.56 101 ILE A O 1
ATOM 806 N N . ASP A 1 102 ? -3.396 -4.601 -2.606 1.00 77.88 102 ASP A N 1
ATOM 807 C CA . ASP A 1 102 ? -3.559 -3.449 -1.716 1.00 77.88 102 ASP A CA 1
ATOM 808 C C . ASP A 1 102 ? -4.560 -2.402 -2.249 1.00 77.88 102 ASP A C 1
ATOM 810 O O . ASP A 1 102 ? -5.346 -1.845 -1.474 1.00 77.88 102 ASP A O 1
ATOM 814 N N . ILE A 1 103 ? -4.610 -2.194 -3.572 1.00 77.38 103 ILE A N 1
ATOM 815 C CA . ILE A 1 103 ? -5.587 -1.307 -4.228 1.00 77.38 103 ILE A CA 1
ATOM 816 C C . ILE A 1 103 ? -7.019 -1.826 -4.043 1.00 77.38 103 ILE A C 1
ATOM 818 O O . ILE A 1 103 ? -7.915 -1.051 -3.703 1.00 77.38 103 ILE A O 1
ATOM 822 N N . PHE A 1 104 ? -7.250 -3.129 -4.234 1.00 77.44 104 PHE A N 1
ATOM 823 C CA . PHE A 1 104 ? -8.580 -3.729 -4.065 1.00 77.44 104 PHE A CA 1
ATOM 824 C C . PHE A 1 104 ? -8.971 -3.924 -2.598 1.00 77.44 104 PHE A C 1
ATOM 826 O O . PHE A 1 104 ? -10.156 -3.996 -2.274 1.00 77.44 104 PHE A O 1
ATOM 833 N N . LEU A 1 105 ? -7.997 -3.976 -1.693 1.00 79.12 105 LEU A N 1
ATOM 834 C CA . LEU A 1 105 ? -8.237 -4.206 -0.277 1.00 79.12 105 LEU A CA 1
ATOM 835 C C . LEU A 1 105 ? -9.070 -3.087 0.358 1.00 79.12 105 LEU A C 1
ATOM 837 O O . LEU A 1 105 ? -9.991 -3.363 1.123 1.00 79.12 105 LEU A O 1
ATOM 841 N N . VAL A 1 106 ? -8.768 -1.828 0.037 1.00 75.25 106 VAL A N 1
ATOM 842 C CA . VAL A 1 106 ? -9.463 -0.663 0.606 1.00 75.25 106 VAL A CA 1
ATOM 843 C C . VAL A 1 106 ? -10.980 -0.701 0.344 1.00 75.25 106 VAL A C 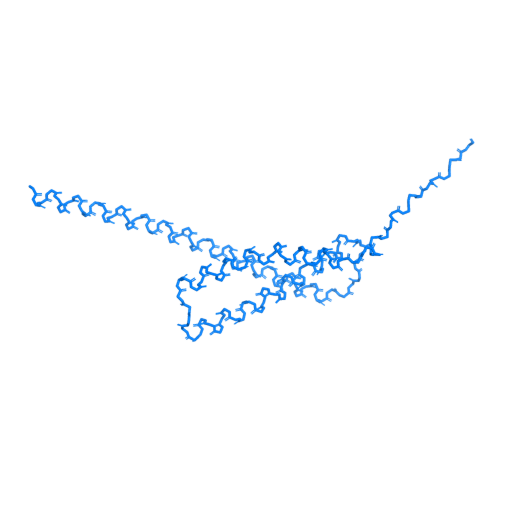1
ATOM 845 O O . VAL A 1 106 ? -11.729 -0.693 1.324 1.00 75.25 106 VAL A O 1
ATOM 848 N N . PRO A 1 107 ? -11.474 -0.792 -0.911 1.00 77.12 107 PRO A N 1
ATOM 849 C CA . PRO A 1 107 ? -12.913 -0.849 -1.174 1.00 77.12 107 PRO A CA 1
ATOM 850 C C . PRO A 1 107 ? -13.575 -2.106 -0.595 1.00 77.12 107 PRO A C 1
ATOM 852 O O . PRO A 1 107 ? -14.699 -2.021 -0.103 1.00 77.12 107 PRO A O 1
ATOM 855 N N . VAL A 1 108 ? -12.884 -3.252 -0.582 1.00 78.12 108 VAL A N 1
ATOM 856 C CA . VAL A 1 108 ? -13.408 -4.493 0.015 1.00 78.12 108 VAL A CA 1
ATOM 857 C C . VAL A 1 108 ? -13.603 -4.339 1.521 1.00 78.12 108 VAL A C 1
ATOM 859 O O . VAL A 1 108 ? -14.657 -4.694 2.047 1.00 78.12 108 VAL A O 1
ATOM 862 N N . VAL A 1 109 ? -12.618 -3.782 2.232 1.00 75.88 109 VAL A N 1
ATOM 863 C CA . VAL A 1 109 ? -12.730 -3.568 3.679 1.00 75.88 109 VAL A CA 1
ATOM 864 C C . VAL A 1 109 ? -13.863 -2.596 3.986 1.00 75.88 109 VAL A C 1
ATOM 866 O O . VAL A 1 109 ? -14.630 -2.871 4.906 1.00 75.88 109 VAL A O 1
ATOM 869 N N . ILE A 1 110 ? 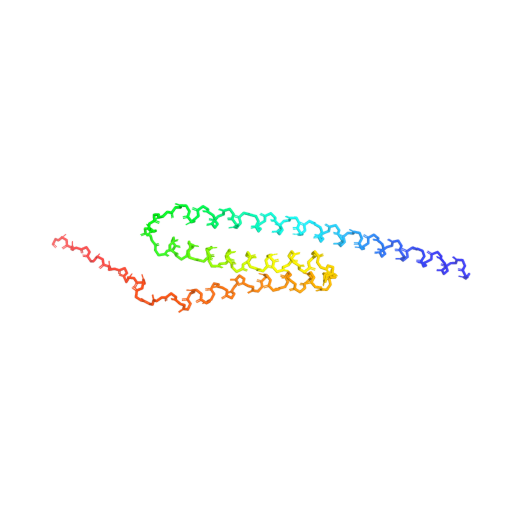-14.017 -1.517 3.212 1.00 76.94 110 ILE A N 1
ATOM 870 C CA . ILE A 1 110 ? -15.129 -0.566 3.370 1.00 76.94 110 ILE A CA 1
ATOM 871 C C . ILE A 1 110 ? -16.473 -1.277 3.195 1.00 76.94 110 ILE A C 1
ATOM 873 O O . ILE A 1 110 ? -17.298 -1.220 4.099 1.00 76.94 110 ILE A O 1
ATOM 877 N N . GLN A 1 111 ? -16.669 -2.041 2.118 1.00 75.19 111 GLN A N 1
ATOM 878 C CA . GLN A 1 111 ? -17.922 -2.775 1.907 1.00 75.19 111 GLN A CA 1
ATOM 879 C C . GLN A 1 111 ? -18.220 -3.763 3.037 1.00 75.19 111 GLN A C 1
ATOM 881 O O . GLN A 1 111 ? -19.336 -3.813 3.542 1.00 75.19 111 GLN A O 1
ATOM 886 N N . VAL A 1 112 ? -17.227 -4.541 3.480 1.00 74.81 112 VAL A N 1
ATOM 887 C CA . VAL A 1 112 ? -17.418 -5.509 4.572 1.00 74.81 112 VAL A CA 1
ATOM 888 C C . VAL A 1 112 ? -17.775 -4.808 5.881 1.00 74.81 112 VAL A C 1
ATOM 890 O O . VAL A 1 112 ? -18.592 -5.314 6.648 1.00 74.81 112 VAL A O 1
ATOM 893 N N . THR A 1 113 ? -17.167 -3.658 6.157 1.00 70.00 113 THR A N 1
ATOM 894 C CA . THR A 1 113 ? -17.427 -2.893 7.382 1.00 70.00 113 THR A CA 1
ATOM 895 C C . THR A 1 113 ? -18.754 -2.139 7.328 1.00 70.00 113 THR A C 1
ATOM 897 O O . THR A 1 113 ? -19.412 -2.053 8.358 1.00 70.00 113 THR A O 1
ATOM 900 N N . GLU A 1 114 ? -19.199 -1.691 6.153 1.00 68.12 114 GLU A N 1
ATOM 901 C CA . GLU A 1 114 ? -20.545 -1.144 5.944 1.00 68.12 114 GLU A CA 1
ATOM 902 C C . GLU A 1 114 ? -21.632 -2.224 6.041 1.00 68.12 114 GLU A C 1
ATOM 904 O O . GLU A 1 114 ? -22.630 -2.014 6.718 1.00 68.12 114 GLU A O 1
ATOM 909 N N . ILE A 1 115 ? -21.432 -3.412 5.457 1.00 69.81 115 ILE A N 1
ATOM 910 C CA . ILE A 1 115 ? -22.381 -4.539 5.577 1.00 69.81 115 ILE A CA 1
ATOM 911 C C . ILE A 1 115 ? -22.484 -5.025 7.030 1.00 69.81 115 ILE A C 1
ATOM 913 O O . ILE A 1 115 ? -23.550 -5.440 7.481 1.00 69.81 115 ILE A O 1
ATOM 917 N N . ARG A 1 116 ? -21.371 -4.995 7.775 1.00 61.12 116 ARG A N 1
ATOM 918 C CA . ARG A 1 116 ? -21.336 -5.350 9.202 1.00 61.12 116 ARG A CA 1
ATOM 919 C C . ARG A 1 116 ? -21.797 -4.224 10.125 1.00 61.12 116 ARG A C 1
ATOM 921 O O . ARG A 1 116 ? -21.941 -4.482 11.320 1.00 61.12 116 ARG A O 1
ATOM 928 N N . ALA A 1 117 ? -21.995 -3.005 9.621 1.00 60.91 117 ALA A N 1
ATOM 929 C CA . ALA A 1 117 ? -22.573 -1.934 10.414 1.00 60.91 117 ALA A CA 1
ATOM 930 C C . ALA A 1 117 ? -24.031 -2.307 10.708 1.00 60.91 117 ALA A C 1
ATOM 932 O O . ALA A 1 117 ? -24.897 -2.275 9.838 1.00 60.91 117 ALA A O 1
ATOM 933 N N . ASP A 1 118 ? -24.271 -2.743 11.943 1.00 53.00 118 ASP A N 1
ATOM 934 C CA . ASP A 1 118 ? -25.579 -3.172 12.422 1.00 53.00 118 ASP A CA 1
ATOM 935 C C . ASP A 1 118 ? -26.613 -2.051 12.167 1.00 53.00 118 ASP A C 1
ATOM 937 O O . ASP A 1 118 ? -26.377 -0.906 12.579 1.00 53.00 118 ASP A O 1
ATOM 941 N N . PRO A 1 119 ? -27.755 -2.333 11.506 1.00 51.88 119 PRO A N 1
ATOM 942 C CA . PRO A 1 119 ? -28.792 -1.334 11.245 1.00 51.88 119 PRO A CA 1
ATOM 943 C C . PRO A 1 119 ? -29.324 -0.665 12.526 1.00 51.88 119 PRO A C 1
ATOM 945 O O . PRO A 1 119 ? -29.895 0.420 12.448 1.00 51.88 119 PRO A O 1
ATOM 948 N N . ASN A 1 120 ? -29.086 -1.245 13.711 1.00 49.44 120 ASN A N 1
ATOM 949 C CA . ASN A 1 120 ? -29.408 -0.626 15.001 1.00 49.44 120 ASN A CA 1
ATOM 950 C C . ASN A 1 120 ? -28.471 0.518 15.438 1.00 49.44 120 ASN A C 1
ATOM 952 O O . ASN A 1 120 ? -28.806 1.250 16.372 1.00 49.44 120 ASN A O 1
ATOM 956 N N . VAL A 1 121 ? -27.301 0.697 14.812 1.00 49.62 121 VAL A N 1
ATOM 957 C CA . VAL A 1 121 ? -26.373 1.800 15.142 1.00 49.62 121 VAL A CA 1
ATOM 958 C C . VAL A 1 121 ? -26.822 3.113 14.493 1.00 49.62 121 VAL A C 1
ATOM 960 O O . VAL A 1 121 ? -26.555 4.197 15.023 1.00 49.62 121 VAL A O 1
ATOM 963 N N . ILE A 1 122 ? -27.598 3.032 13.408 1.00 50.38 122 ILE A N 1
ATOM 964 C CA . ILE A 1 122 ? -28.346 4.166 12.871 1.00 50.38 122 ILE A CA 1
ATOM 965 C C . ILE A 1 122 ? -29.533 4.397 13.809 1.00 50.38 122 ILE A C 1
ATOM 967 O O . ILE A 1 122 ? -30.653 3.956 13.564 1.00 50.38 122 ILE A O 1
ATOM 971 N N . LYS A 1 123 ? -29.304 5.105 14.920 1.00 43.56 123 LYS A N 1
ATOM 972 C CA . LYS A 1 123 ? -30.423 5.706 15.646 1.00 43.56 123 LYS A CA 1
ATOM 973 C C . LYS A 1 123 ? -31.136 6.612 14.640 1.00 43.56 123 LYS A C 1
ATOM 975 O O . LYS A 1 123 ? -30.492 7.546 14.154 1.00 43.56 123 LYS A O 1
ATOM 980 N N . PRO A 1 124 ? -32.419 6.374 14.310 1.00 40.25 124 PRO A N 1
ATOM 981 C CA . PRO A 1 124 ? -33.149 7.317 13.488 1.00 40.25 124 PRO A CA 1
ATOM 982 C C . PRO A 1 124 ? -33.052 8.661 14.196 1.00 40.25 124 PRO A C 1
ATOM 984 O O . PRO A 1 124 ? -33.319 8.756 15.400 1.00 40.25 124 PRO A O 1
ATOM 987 N N . VAL A 1 125 ? -32.604 9.681 13.464 1.00 45.81 125 VAL A N 1
ATOM 988 C CA . VAL A 1 125 ? -32.721 11.068 13.899 1.00 45.81 125 VAL A CA 1
ATOM 989 C C . VAL A 1 125 ? -34.187 11.240 14.268 1.00 45.81 125 VAL A C 1
ATOM 991 O O . VAL A 1 125 ? -35.061 11.249 13.402 1.00 45.81 125 VAL A O 1
ATOM 994 N N . LYS A 1 126 ? -34.481 11.270 15.572 1.00 41.81 126 LYS A N 1
ATOM 995 C CA . LYS A 1 126 ? -35.808 11.629 16.046 1.00 41.81 126 LYS A CA 1
ATOM 996 C C . LYS A 1 126 ? -35.980 13.066 15.588 1.00 41.81 126 LYS A C 1
ATOM 998 O O . LYS A 1 126 ? -35.373 13.958 16.171 1.00 41.81 126 LYS A O 1
ATOM 1003 N N . PHE A 1 127 ? -36.752 13.273 14.526 1.00 44.66 127 PHE A N 1
ATOM 1004 C CA . PHE A 1 127 ? -37.271 14.584 14.183 1.00 44.66 127 PHE A CA 1
ATOM 1005 C C . PHE A 1 127 ? -38.001 15.088 15.428 1.00 44.66 127 PHE A C 1
ATOM 1007 O O . PHE A 1 127 ? -39.114 14.655 15.733 1.00 44.66 127 PHE A O 1
ATOM 1014 N N . GLN A 1 128 ? -37.328 15.934 16.207 1.00 40.19 128 GLN A N 1
ATOM 1015 C CA . GLN A 1 128 ? -37.963 16.728 17.239 1.00 40.19 128 GLN A CA 1
ATOM 1016 C C . GLN A 1 128 ? -38.956 17.611 16.490 1.00 40.19 128 GLN A C 1
ATOM 1018 O O . GLN A 1 128 ? -38.577 18.613 15.891 1.00 40.19 128 GLN A O 1
ATOM 1023 N N . LYS A 1 129 ? -40.227 17.199 16.467 1.00 42.53 129 LYS A N 1
ATOM 1024 C CA . LYS A 1 129 ? -41.318 18.123 16.187 1.00 42.53 129 LYS A CA 1
ATOM 1025 C C . LYS A 1 129 ? -41.236 19.191 17.270 1.00 42.53 129 LYS A C 1
ATOM 1027 O O . LYS A 1 129 ? -41.556 18.930 18.428 1.00 42.53 129 LYS A O 1
ATOM 1032 N N . THR A 1 130 ? -40.725 20.356 16.902 1.00 42.41 130 THR A N 1
ATOM 1033 C CA . THR A 1 130 ? -40.850 21.578 17.685 1.00 42.41 130 THR A CA 1
ATOM 1034 C C . THR A 1 130 ? -42.341 21.769 17.977 1.00 42.41 130 THR A C 1
ATOM 1036 O O . THR A 1 130 ? -43.135 21.685 17.038 1.00 42.41 130 THR A O 1
ATOM 1039 N N . PRO A 1 131 ? -42.766 21.963 19.236 1.00 46.06 131 PRO A N 1
ATOM 1040 C CA . PRO A 1 131 ? -44.151 22.310 19.502 1.00 46.06 131 PRO A CA 1
ATOM 1041 C C . PRO A 1 131 ? -44.398 23.701 18.917 1.00 46.06 131 PRO A C 1
ATOM 1043 O O . PRO A 1 131 ? -43.757 24.673 19.321 1.00 46.06 131 PRO A O 1
ATOM 1046 N N . GLU A 1 132 ? -45.292 23.773 17.936 1.00 41.44 132 GLU A N 1
ATOM 1047 C CA . GLU A 1 132 ? -45.836 25.027 17.431 1.00 41.44 132 GLU A CA 1
ATOM 1048 C C . GLU A 1 132 ? -46.536 25.721 18.608 1.00 41.44 132 GLU A C 1
ATOM 1050 O O . GLU A 1 132 ? -47.536 25.237 19.140 1.00 41.44 132 GLU A O 1
ATOM 1055 N N . LYS A 1 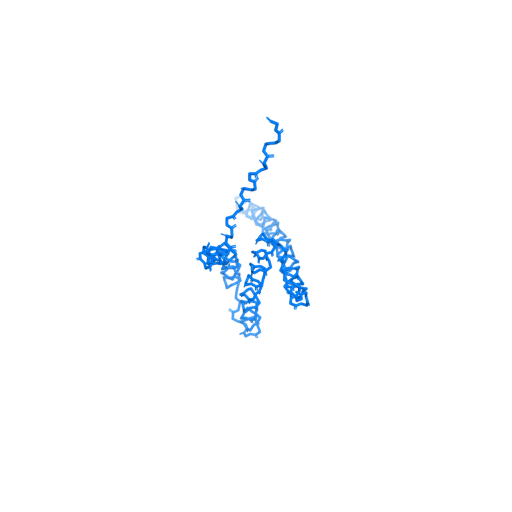133 ? -45.933 26.807 19.098 1.00 44.66 133 LYS A N 1
ATOM 1056 C CA . LYS A 1 133 ? -46.586 27.745 20.007 1.00 44.66 133 LYS A CA 1
ATOM 1057 C C . LYS A 1 133 ? -47.376 28.729 19.154 1.00 44.66 133 LYS A C 1
ATOM 1059 O O . LYS A 1 133 ? -46.745 29.554 18.497 1.00 44.66 133 LYS A O 1
ATOM 1064 N N . SER A 1 134 ? -48.703 28.654 19.227 1.00 39.81 134 SER A N 1
ATOM 1065 C CA . SER A 1 134 ? -49.668 29.770 19.223 1.00 39.81 134 SER A CA 1
ATOM 1066 C C . SER A 1 134 ? -51.053 29.224 18.907 1.00 39.81 134 SER A C 1
ATOM 1068 O O . SER A 1 134 ? -51.349 29.055 17.707 1.00 39.81 134 SER A O 1
#

Organism: Caenorhabditis remanei (NCBI:txid31234)

pLDDT: mean 71.69, std 12.12, range [39.81, 86.0]

Foldseek 3Di:
DVVVVVVVVVVVVVVVVVVVVVVVVVVVVVVVVVVVVLVVLLVLLVVLVVPPDDDPDPVVVLVSVLSNQLNVVVVVLVVVVVVCVVVVVDDPVNVVVSVVCNVVSSVVSSVVSVVVPPPVVPPPPPPPPDPDDD

Radius of gyration: 25.28 Å; chains: 1; bounding box: 75×44×70 Å

Secondary structure (DSSP, 8-state):
-HHHHHHHHHHHHHHHHHHHHHHHHHHHHHHHHHHHHHHHHHHHHHHHHH--PPPSSHHHHHHHHHHHHHHHHHHHHHHHHHHHHHTT---HHHHHHHHHHHHHHHHHHHHHHHHTS-TTTS------------